Protein AF-A0A957TYR7-F1 (afdb_monomer)

Secondary structure (DSSP, 8-state):
----------HHHHHHHHHHHHHS-TT-GGGS-HHHHHHHHSS-HHHHHHHHHHHTGGGS-HHHHHHHHHHHH---HHHHHHHHHHHHHHHT-TTS----HHHHHHHTT-HHHHHHHHHS-HHHHHHHHHHHHT-SSHHHHHHHHHHHHHHHHH--

Sequence (156 aa):
TDTRLTDTIDEHDRHAVKKEIMRENPRGPLAIADEQIKEETGRTSDDWYFLLDAWGARGQTHRAIVDHLQTIYGLGDDWANTMAVRYEFARGLQHQLSIPADLIAATLFKPQARLKLEEMDAEQQRHLIATIDAAPDAQQRRARIAAIVQQLLETE

pLDDT: mean 79.99, std 18.16, range [32.44, 98.19]

Mean predicted aligned error: 14.06 Å

Solvent-accessible surface area (backbone atoms only — not comparable to full-atom values): 9233 Å² total; per-residue (Å²): 139,86,88,83,90,85,81,82,84,50,78,69,51,54,54,52,52,48,51,45,55,61,66,73,45,95,65,58,65,78,65,60,56,54,68,60,42,23,75,75,70,75,39,44,64,66,58,50,44,50,54,39,57,75,75,46,44,92,77,47,53,67,66,56,45,24,52,44,34,32,73,77,69,65,37,54,70,70,59,16,48,32,50,38,55,41,44,29,53,78,68,70,45,76,72,76,70,77,74,51,69,68,53,53,60,71,28,69,90,33,68,63,30,40,52,48,62,70,68,46,52,72,67,58,50,48,50,53,50,51,58,43,68,72,36,94,45,72,68,55,26,52,51,45,44,53,49,52,51,49,54,43,62,68,69,127

Radius of gyration: 21.38 Å; Cα contacts (8 Å, |Δi|>4): 105; chains: 1; bounding box: 39×29×78 Å

Foldseek 3Di:
DDDDDDDDPDPVNVVVVVVVVVVPDPPPLQPDDQVNLCVQLVDGLVVLLVVCVVVPVLQPALVRQLCCCCPVRVDDNVSSNSSSCNSCVVVVVNPQDPQPVVLCVVCVPPVQLVVLLVVDGRVRRVVLVCQLVPQPDPVSSVVSSVVSSVVSVPDD

Structure (mmCIF, N/CA/C/O backbone):
data_AF-A0A957TYR7-F1
#
_entry.id   AF-A0A957TYR7-F1
#
loop_
_atom_site.group_PDB
_atom_site.id
_atom_site.type_symbol
_atom_site.label_atom_id
_atom_site.label_alt_id
_atom_site.label_comp_id
_atom_site.label_asym_id
_atom_site.label_entity_id
_atom_site.label_seq_id
_atom_site.pdbx_PDB_ins_code
_atom_site.Cartn_x
_atom_site.Cartn_y
_atom_site.Cartn_z
_atom_site.occupancy
_atom_site.B_iso_or_equiv
_atom_site.auth_seq_id
_atom_site.auth_comp_id
_atom_site.auth_asym_id
_atom_site.auth_atom_id
_atom_site.pdbx_PDB_model_num
ATOM 1 N N . THR A 1 1 ? -18.183 5.959 53.298 1.00 36.34 1 THR A N 1
ATOM 2 C CA . THR A 1 1 ? -18.974 5.911 52.053 1.00 36.34 1 THR A CA 1
ATOM 3 C C . THR A 1 1 ? -18.341 6.908 51.123 1.00 36.34 1 THR A C 1
ATOM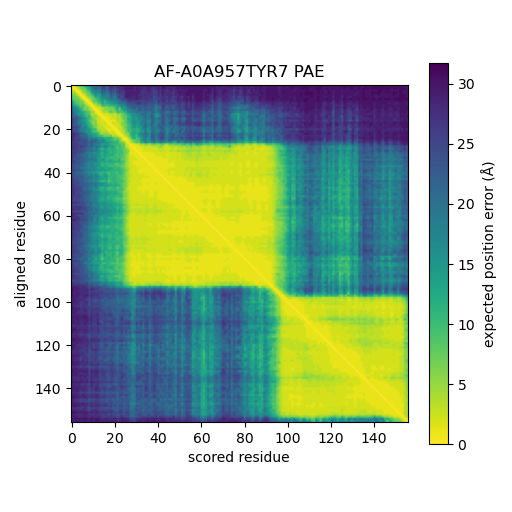 5 O O . THR A 1 1 ? -18.665 8.084 51.186 1.00 36.34 1 THR A O 1
ATOM 8 N N . ASP A 1 2 ? -17.318 6.459 50.401 1.00 32.44 2 ASP A N 1
ATOM 9 C CA . ASP A 1 2 ? -16.528 7.319 49.526 1.00 32.44 2 ASP A CA 1
ATOM 10 C C . ASP A 1 2 ? -16.884 6.978 48.082 1.00 32.44 2 ASP A C 1
ATOM 12 O O . ASP A 1 2 ? -16.589 5.892 47.583 1.00 32.44 2 ASP A O 1
ATOM 16 N N . THR A 1 3 ? -17.638 7.887 47.478 1.00 41.22 3 THR A N 1
ATOM 17 C CA . THR A 1 3 ? -17.965 7.893 46.062 1.00 41.22 3 THR A CA 1
ATOM 18 C C . THR A 1 3 ? -17.051 8.926 45.427 1.00 41.22 3 THR A C 1
ATOM 20 O O . THR A 1 3 ? -17.282 10.116 45.641 1.00 41.22 3 THR A O 1
ATOM 23 N N . ARG A 1 4 ? -16.059 8.471 44.650 1.00 39.84 4 ARG A N 1
ATOM 24 C CA . ARG A 1 4 ? -15.496 9.100 43.434 1.00 39.84 4 ARG A CA 1
ATOM 25 C C . ARG A 1 4 ? -14.109 8.528 43.163 1.00 39.84 4 ARG A C 1
ATOM 27 O O . ARG A 1 4 ? -13.183 8.837 43.896 1.00 39.84 4 ARG A O 1
ATOM 34 N N . LEU A 1 5 ? -13.964 7.763 42.083 1.00 35.09 5 LEU A N 1
ATOM 35 C CA . LEU A 1 5 ? -12.690 7.585 41.367 1.00 35.09 5 LEU A CA 1
ATOM 36 C C . LEU A 1 5 ? -12.957 6.978 39.982 1.00 35.09 5 LEU A C 1
ATOM 38 O O . LEU A 1 5 ? -12.380 5.981 39.575 1.00 35.09 5 LEU A O 1
ATOM 42 N N . THR A 1 6 ? -13.880 7.590 39.251 1.00 45.72 6 THR A N 1
ATOM 43 C CA . THR A 1 6 ? -13.903 7.505 37.792 1.00 45.72 6 THR A CA 1
ATOM 44 C C . THR A 1 6 ? -14.065 8.928 37.311 1.00 45.72 6 THR A C 1
ATOM 46 O O . THR A 1 6 ? -15.178 9.439 37.325 1.00 45.72 6 THR A O 1
ATOM 49 N N . ASP A 1 7 ? -12.950 9.597 37.041 1.00 42.31 7 ASP A N 1
ATOM 50 C CA . ASP A 1 7 ? -12.860 10.560 35.948 1.00 42.31 7 ASP A CA 1
ATOM 51 C C . ASP A 1 7 ? -11.435 11.091 35.809 1.00 42.31 7 ASP A C 1
ATOM 53 O O . ASP A 1 7 ? -10.772 11.422 36.792 1.00 42.31 7 ASP A O 1
ATOM 57 N N . THR A 1 8 ? -11.048 11.272 34.547 1.00 41.75 8 THR A N 1
ATOM 58 C CA . THR A 1 8 ? -9.831 11.935 34.053 1.00 41.75 8 THR A CA 1
ATOM 59 C C . THR A 1 8 ? -8.595 11.041 33.930 1.00 41.75 8 THR A C 1
ATOM 61 O O . THR A 1 8 ? -7.621 11.188 34.660 1.00 41.75 8 THR A O 1
ATOM 64 N N . ILE A 1 9 ? -8.603 10.148 32.936 1.00 44.16 9 ILE A N 1
ATOM 65 C CA . ILE A 1 9 ? -7.360 9.850 32.211 1.00 44.16 9 ILE A CA 1
ATOM 66 C C . ILE A 1 9 ? -7.269 10.899 31.100 1.00 44.16 9 ILE A C 1
ATOM 68 O O . ILE A 1 9 ? -8.184 11.017 30.284 1.00 44.16 9 ILE A O 1
ATOM 72 N N . ASP A 1 10 ? -6.203 11.692 31.129 1.00 47.66 10 ASP A N 1
ATOM 73 C CA . ASP A 1 10 ? -5.932 12.786 30.198 1.00 47.66 10 ASP A CA 1
ATOM 74 C C . ASP A 1 10 ? -5.791 12.263 28.748 1.00 47.66 10 ASP A C 1
ATOM 76 O O . ASP A 1 10 ? -5.259 11.176 28.503 1.00 47.66 10 ASP A O 1
ATOM 80 N N . GLU A 1 11 ? -6.251 13.033 27.758 1.00 45.03 11 GLU A N 1
ATOM 81 C CA . GLU A 1 11 ? -6.113 12.734 26.316 1.00 45.03 11 GLU A CA 1
ATOM 82 C C . GLU A 1 11 ? -4.635 12.509 25.935 1.00 45.03 11 GLU A C 1
ATOM 84 O O . GLU A 1 11 ? -4.300 11.701 25.059 1.00 45.03 11 GLU A O 1
ATOM 89 N N . HIS A 1 12 ? -3.751 13.212 26.650 1.00 40.84 12 HIS A N 1
ATOM 90 C CA . HIS A 1 12 ? -2.300 13.134 26.536 1.00 40.84 12 HIS A CA 1
ATOM 91 C C . HIS A 1 12 ? -1.736 11.799 27.056 1.00 40.84 12 HIS A C 1
ATOM 93 O O . HIS A 1 12 ? -0.825 11.233 26.447 1.00 40.84 12 HIS A O 1
ATOM 99 N N . ASP A 1 13 ? -2.328 11.247 28.121 1.00 49.16 13 ASP A N 1
ATOM 100 C CA . ASP A 1 13 ? -1.933 9.960 28.703 1.00 49.16 13 ASP A CA 1
ATOM 101 C C . ASP A 1 13 ? -2.384 8.784 27.837 1.00 49.16 13 ASP A C 1
ATOM 103 O O . ASP A 1 13 ? -1.653 7.804 27.709 1.00 49.16 13 ASP A O 1
ATOM 107 N N . ARG A 1 14 ? -3.523 8.887 27.139 1.00 51.41 14 ARG A N 1
ATOM 108 C CA . ARG A 1 14 ? -3.950 7.852 26.178 1.00 51.41 14 ARG A CA 1
ATOM 109 C C . ARG A 1 14 ? -2.952 7.676 25.037 1.00 51.41 14 ARG A C 1
ATOM 111 O O . ARG A 1 14 ? -2.659 6.547 24.660 1.00 51.41 14 ARG A O 1
ATOM 118 N N . HIS A 1 15 ? -2.379 8.765 24.526 1.00 43.50 15 HIS A N 1
ATOM 119 C CA . HIS A 1 15 ? -1.337 8.701 23.496 1.00 43.50 15 HIS A CA 1
ATOM 120 C C . HIS A 1 15 ? -0.024 8.123 24.026 1.00 43.50 15 HIS A C 1
ATOM 122 O O . HIS A 1 15 ? 0.640 7.380 23.308 1.00 43.50 15 HIS A O 1
ATOM 128 N N . ALA A 1 16 ? 0.355 8.426 25.269 1.00 50.19 16 ALA A N 1
ATOM 129 C CA . ALA A 1 16 ? 1.550 7.862 25.892 1.00 50.19 16 ALA A CA 1
ATOM 130 C C . ALA A 1 16 ? 1.390 6.360 26.170 1.00 50.19 16 ALA A C 1
ATOM 132 O O . ALA A 1 16 ? 2.263 5.576 25.801 1.00 50.19 16 ALA A O 1
ATOM 133 N N . VAL A 1 17 ? 0.243 5.953 26.720 1.00 53.91 17 VAL A N 1
ATOM 134 C CA . VAL A 1 17 ? -0.123 4.551 26.955 1.00 53.91 17 VAL A CA 1
ATOM 135 C C . VAL A 1 17 ? -0.209 3.794 25.633 1.00 53.91 17 VAL A C 1
ATOM 137 O O . VAL A 1 17 ? 0.352 2.715 25.514 1.00 53.91 17 VAL A O 1
ATOM 140 N N . LYS A 1 18 ? -0.815 4.374 24.594 1.00 53.41 18 LYS A N 1
ATOM 141 C CA . LYS A 1 18 ? -0.898 3.765 23.260 1.00 53.41 18 LYS A CA 1
ATOM 142 C C . LYS A 1 18 ? 0.463 3.666 22.572 1.00 53.41 18 LYS A C 1
ATOM 144 O O . LYS A 1 18 ? 0.748 2.654 21.941 1.00 53.41 18 LYS A O 1
ATOM 149 N N . LYS A 1 19 ? 1.330 4.671 22.729 1.00 48.00 19 LYS A N 1
ATOM 150 C CA . LYS A 1 19 ? 2.721 4.637 22.253 1.00 48.00 19 LYS A CA 1
ATOM 151 C C . LYS A 1 19 ? 3.526 3.557 22.967 1.00 48.00 19 LYS A C 1
ATOM 153 O O . LYS A 1 19 ? 4.382 2.948 22.334 1.00 48.00 19 LYS A O 1
ATOM 158 N N . GLU A 1 20 ? 3.235 3.302 24.239 1.00 47.97 20 GLU A N 1
ATOM 159 C CA . GLU A 1 20 ? 3.830 2.204 24.996 1.00 47.97 20 GLU A CA 1
ATOM 160 C C . GLU A 1 20 ? 3.260 0.849 24.558 1.00 47.97 20 GLU A C 1
ATOM 162 O O . GLU A 1 20 ? 4.033 -0.030 24.215 1.00 47.97 20 GLU A O 1
ATOM 167 N N . ILE A 1 21 ? 1.943 0.715 24.374 1.00 52.72 21 ILE A N 1
ATOM 168 C CA . ILE A 1 21 ? 1.300 -0.491 23.812 1.00 52.72 21 ILE A CA 1
ATOM 169 C C . ILE A 1 21 ? 1.830 -0.803 22.399 1.00 52.72 21 ILE A C 1
ATOM 171 O O . ILE A 1 21 ? 2.048 -1.963 22.049 1.00 52.72 21 ILE A O 1
ATOM 175 N N . MET A 1 22 ? 2.081 0.221 21.577 1.00 52.94 22 MET A N 1
ATOM 176 C CA . MET A 1 22 ? 2.681 0.066 20.248 1.00 52.94 22 MET A CA 1
ATOM 177 C C . MET A 1 22 ? 4.187 -0.224 20.295 1.00 52.94 22 MET A C 1
ATOM 179 O O . MET A 1 22 ? 4.701 -0.875 19.387 1.00 52.94 22 MET A O 1
ATOM 183 N N . ARG A 1 23 ? 4.901 0.216 21.338 1.00 49.66 23 ARG A N 1
ATOM 184 C CA . ARG A 1 23 ? 6.318 -0.120 21.574 1.00 49.66 23 ARG A CA 1
ATOM 185 C C . ARG A 1 23 ? 6.504 -1.512 22.172 1.00 49.66 23 ARG A C 1
ATOM 187 O O . ARG A 1 23 ? 7.486 -2.172 21.844 1.00 49.66 23 ARG A O 1
ATOM 194 N N . GLU A 1 24 ? 5.568 -1.965 22.998 1.00 44.41 24 GLU A N 1
ATOM 195 C CA . GLU A 1 24 ? 5.580 -3.268 23.669 1.00 44.41 24 GLU A CA 1
ATOM 196 C C . GLU A 1 24 ? 5.092 -4.419 22.771 1.00 44.41 24 GLU A C 1
ATOM 198 O O . GLU A 1 24 ? 5.206 -5.580 23.162 1.00 44.41 24 GLU A O 1
ATOM 203 N N . ASN A 1 25 ? 4.596 -4.146 21.554 1.00 44.38 25 ASN A N 1
ATOM 204 C CA . ASN A 1 25 ? 4.130 -5.179 20.624 1.00 44.38 25 ASN A CA 1
ATOM 205 C C . ASN A 1 25 ? 5.169 -5.493 19.521 1.00 44.38 25 ASN A C 1
ATOM 207 O O . ASN A 1 25 ? 5.206 -4.818 18.488 1.00 44.38 25 ASN A O 1
ATOM 211 N N . PRO A 1 26 ? 5.992 -6.552 19.653 1.00 43.88 26 PRO A N 1
ATOM 212 C CA . PRO A 1 26 ? 7.103 -6.829 18.739 1.00 43.88 26 PRO A CA 1
ATOM 213 C C . PRO A 1 26 ? 6.681 -7.377 17.357 1.00 43.88 26 PRO A C 1
ATOM 215 O O . PRO A 1 26 ? 7.534 -7.877 16.625 1.00 43.88 26 PRO A O 1
ATOM 218 N N . ARG A 1 27 ? 5.385 -7.356 16.989 1.00 56.44 27 ARG A N 1
ATOM 219 C CA . ARG A 1 27 ? 4.849 -8.073 15.807 1.00 56.44 27 ARG A CA 1
ATOM 220 C C . ARG A 1 27 ? 3.991 -7.244 14.829 1.00 56.44 27 ARG A C 1
ATOM 222 O O . ARG A 1 27 ? 3.491 -7.807 13.857 1.00 56.44 27 ARG A O 1
ATOM 229 N N . GLY A 1 28 ? 3.874 -5.926 15.012 1.00 72.50 28 GLY A N 1
ATOM 230 C CA . GLY A 1 28 ? 3.265 -5.010 14.029 1.00 72.50 28 GLY A CA 1
ATOM 231 C C . GLY A 1 28 ? 1.724 -5.070 13.905 1.00 72.50 28 GLY A C 1
ATOM 232 O O . GLY A 1 28 ? 1.071 -5.804 14.647 1.00 72.50 28 GLY A O 1
ATOM 233 N N . PRO A 1 29 ? 1.117 -4.308 12.968 1.00 82.69 29 PRO A N 1
ATOM 234 C CA . PRO A 1 29 ? -0.343 -4.100 12.868 1.00 82.69 29 PRO A CA 1
ATOM 235 C C . PRO A 1 29 ? -1.205 -5.367 12.754 1.00 82.69 29 PRO A C 1
ATOM 237 O O . PRO A 1 29 ? -2.363 -5.396 13.182 1.00 82.69 29 PRO A O 1
ATOM 240 N N . LEU A 1 30 ? -0.639 -6.432 12.184 1.00 84.75 30 LEU A N 1
ATOM 241 C CA . LEU A 1 30 ? -1.314 -7.717 11.987 1.00 84.75 30 LEU A CA 1
ATOM 242 C C . LEU A 1 30 ? -1.446 -8.530 13.280 1.00 84.75 30 LEU A C 1
ATOM 244 O O . LEU A 1 30 ? -2.256 -9.448 13.342 1.00 84.75 30 LEU A O 1
ATOM 248 N N . ALA A 1 31 ? -0.657 -8.211 14.307 1.00 84.00 31 ALA A N 1
ATOM 249 C CA . ALA A 1 31 ? -0.649 -8.940 15.571 1.00 84.00 31 ALA A CA 1
ATOM 250 C C . ALA A 1 31 ? -1.657 -8.407 16.599 1.00 84.00 31 ALA A C 1
ATOM 252 O O . ALA A 1 31 ? -1.792 -8.989 17.672 1.00 84.00 31 ALA A O 1
ATOM 253 N N . ILE A 1 32 ? -2.338 -7.297 16.303 1.00 85.94 32 ILE A N 1
ATOM 254 C CA . ILE A 1 32 ? -3.340 -6.707 17.199 1.00 85.94 32 ILE A CA 1
ATOM 255 C C . ILE A 1 32 ? -4.594 -7.601 17.201 1.00 85.94 32 ILE A C 1
ATOM 257 O O . ILE A 1 32 ? -5.071 -8.006 16.139 1.00 85.94 32 ILE A O 1
ATOM 261 N N . ALA A 1 33 ? -5.131 -7.929 18.376 1.00 89.75 33 ALA A N 1
ATOM 262 C CA . ALA A 1 33 ? -6.343 -8.744 18.489 1.00 89.75 33 ALA A CA 1
ATOM 263 C C . ALA A 1 33 ? -7.578 -7.983 17.978 1.00 89.75 33 ALA A C 1
ATOM 265 O O . ALA A 1 33 ? -7.630 -6.754 18.054 1.00 89.75 33 ALA A O 1
ATOM 266 N N . ASP A 1 34 ? -8.578 -8.694 17.455 1.00 91.31 34 ASP A N 1
ATOM 267 C CA . ASP A 1 34 ? -9.757 -8.042 16.869 1.00 91.31 34 ASP A CA 1
ATOM 268 C C . ASP A 1 34 ? -10.640 -7.367 17.924 1.00 91.31 34 ASP A C 1
ATOM 270 O O . ASP A 1 34 ? -11.243 -6.325 17.672 1.00 91.31 34 ASP A O 1
ATOM 274 N N . GLU A 1 35 ? -10.641 -7.906 19.142 1.00 90.62 35 GLU A N 1
ATOM 275 C CA . GLU A 1 35 ? -11.284 -7.312 20.310 1.00 90.62 35 GLU A CA 1
ATOM 276 C C . GLU A 1 35 ? -10.728 -5.912 20.586 1.00 90.62 35 GLU A C 1
ATOM 278 O O . GLU A 1 35 ? -11.499 -4.964 20.724 1.00 90.62 35 GLU A O 1
ATOM 283 N N . GLN A 1 36 ? -9.400 -5.758 20.555 1.00 89.81 36 GLN A N 1
ATOM 284 C CA . GLN A 1 36 ? -8.744 -4.466 20.747 1.00 89.81 36 GLN A CA 1
ATOM 285 C C . GLN A 1 36 ? -9.071 -3.490 19.606 1.00 89.81 36 GLN A C 1
ATOM 287 O O . GLN A 1 36 ? -9.322 -2.314 19.854 1.00 89.81 36 GLN A O 1
ATOM 292 N N . ILE A 1 37 ? -9.120 -3.967 18.355 1.00 93.12 37 ILE A N 1
ATOM 293 C CA . ILE A 1 37 ? -9.545 -3.143 17.209 1.00 93.12 37 ILE A CA 1
ATOM 294 C C . ILE A 1 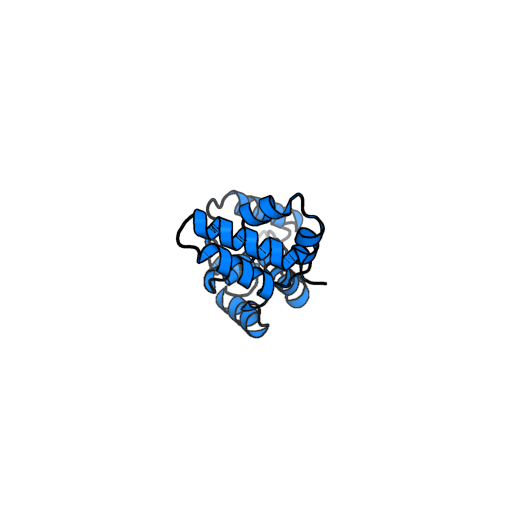37 ? -10.966 -2.621 17.432 1.00 93.12 37 ILE A C 1
ATOM 296 O O . ILE A 1 37 ? -11.229 -1.435 17.228 1.00 93.12 37 ILE A O 1
ATOM 300 N N . LYS A 1 38 ? -11.880 -3.481 17.886 1.00 94.62 38 LYS A N 1
ATOM 301 C CA . LYS A 1 38 ? -13.273 -3.111 18.138 1.00 94.62 38 LYS A CA 1
ATOM 302 C C . LYS A 1 38 ? -13.421 -2.117 19.281 1.00 94.62 38 LYS A C 1
ATOM 304 O O . LYS A 1 38 ? -14.208 -1.183 19.146 1.00 94.62 38 LYS A O 1
ATOM 309 N N . GLU A 1 39 ? -12.695 -2.303 20.376 1.00 89.81 39 GLU A N 1
ATOM 310 C CA . GLU A 1 39 ? -12.706 -1.380 21.516 1.00 89.81 39 GLU A CA 1
ATOM 311 C C . GLU A 1 39 ? -12.254 0.026 21.111 1.00 89.81 39 GLU A C 1
ATOM 313 O O . GLU A 1 39 ? -12.861 1.018 21.505 1.00 89.81 39 GLU A O 1
ATOM 318 N N . GLU A 1 40 ? -11.235 0.106 20.263 1.00 91.00 40 GLU A N 1
ATOM 319 C CA . GLU A 1 40 ? -10.571 1.361 19.920 1.00 91.00 40 GLU A CA 1
ATOM 320 C C . GLU A 1 40 ? -11.191 2.089 18.725 1.00 91.00 40 GLU A C 1
ATOM 322 O O . GLU A 1 40 ? -11.200 3.318 18.665 1.00 91.00 40 GLU A O 1
ATOM 327 N N . THR A 1 41 ? -11.715 1.341 17.755 1.00 93.12 41 THR A N 1
ATOM 328 C CA . THR A 1 41 ? -12.275 1.897 16.511 1.00 93.12 41 THR A CA 1
ATOM 329 C C . THR A 1 41 ? -13.800 1.807 16.451 1.00 93.12 41 THR A C 1
ATOM 331 O O . THR A 1 41 ? -14.426 2.354 15.543 1.00 93.12 41 THR A O 1
ATOM 334 N N . GLY A 1 42 ? -14.420 1.100 17.399 1.00 95.25 42 GLY A N 1
ATOM 335 C CA . GLY A 1 42 ? -15.860 0.848 17.444 1.00 95.25 42 GLY A CA 1
ATOM 336 C C . GLY A 1 42 ? -16.351 -0.230 16.471 1.00 95.25 42 GLY A C 1
ATOM 337 O O . GLY A 1 42 ? -17.560 -0.464 16.395 1.00 95.25 42 GLY A O 1
ATOM 338 N N . ARG A 1 43 ? -15.460 -0.883 15.710 1.00 96.88 43 ARG A N 1
ATOM 339 C CA . ARG A 1 43 ? -15.804 -1.879 14.679 1.00 96.88 43 ARG A CA 1
ATOM 340 C C . ARG A 1 43 ? -14.793 -3.015 14.621 1.00 96.88 43 ARG A C 1
ATOM 342 O O . ARG A 1 43 ? -13.623 -2.815 14.921 1.00 96.88 43 ARG A O 1
ATOM 349 N N . THR A 1 44 ? -15.248 -4.197 14.221 1.00 96.50 44 THR A N 1
ATOM 350 C CA . THR A 1 44 ? -14.348 -5.336 13.973 1.00 96.50 44 THR A CA 1
ATOM 351 C C . THR A 1 44 ? -13.512 -5.107 12.714 1.00 96.50 44 THR A C 1
ATOM 353 O O . THR A 1 44 ? -13.841 -4.235 11.899 1.00 96.50 44 THR A O 1
ATOM 356 N N . SER A 1 45 ? -12.447 -5.892 12.509 1.00 94.88 45 SER A N 1
ATOM 357 C CA . SER A 1 45 ? -11.683 -5.774 11.258 1.00 94.88 45 SER A CA 1
ATOM 358 C C . SER A 1 45 ? -12.550 -6.070 10.033 1.00 94.88 45 SER A C 1
ATOM 360 O O . SER A 1 45 ? -12.444 -5.367 9.031 1.00 94.88 45 SER A O 1
ATOM 362 N N . ASP A 1 46 ? -13.442 -7.060 10.116 1.00 97.38 46 ASP A N 1
ATOM 363 C CA . ASP A 1 46 ? -14.316 -7.444 9.003 1.00 97.38 46 ASP A CA 1
ATOM 364 C C . ASP A 1 46 ? -15.310 -6.338 8.623 1.00 97.38 46 ASP A C 1
ATOM 366 O O . ASP A 1 46 ? -15.522 -6.090 7.433 1.00 97.38 46 ASP A O 1
ATOM 370 N N . ASP A 1 47 ? -15.857 -5.616 9.606 1.00 97.75 47 ASP A N 1
ATOM 371 C CA . ASP A 1 47 ? -16.714 -4.451 9.357 1.00 97.75 47 ASP A CA 1
ATOM 372 C C . ASP A 1 47 ? -15.957 -3.363 8.581 1.00 97.75 47 ASP A C 1
ATOM 374 O O . ASP A 1 47 ? -16.470 -2.798 7.613 1.00 97.75 47 ASP A O 1
ATOM 378 N N . TRP A 1 48 ? -14.715 -3.076 8.977 1.00 98.19 48 TRP A N 1
ATOM 379 C CA . TRP A 1 48 ? -13.873 -2.121 8.262 1.00 98.19 48 TRP A CA 1
ATOM 380 C C . TRP A 1 48 ? -13.545 -2.587 6.852 1.00 98.19 48 TRP A C 1
ATOM 382 O O . TRP A 1 48 ? -13.611 -1.796 5.911 1.00 98.19 48 TRP A O 1
ATOM 392 N N . TYR A 1 49 ? -13.219 -3.866 6.681 1.00 97.88 49 TYR A N 1
ATOM 393 C CA . TYR A 1 49 ? -12.930 -4.411 5.362 1.00 97.88 49 TYR A CA 1
ATOM 394 C C . TYR A 1 49 ? -14.142 -4.334 4.443 1.00 97.88 49 TYR A C 1
ATOM 396 O O . TYR A 1 49 ? -13.977 -4.067 3.256 1.00 97.88 49 TYR A O 1
ATOM 404 N N . PHE A 1 50 ? -15.348 -4.537 4.975 1.00 97.94 50 PHE A N 1
ATOM 405 C CA . PHE A 1 50 ? -16.585 -4.370 4.225 1.00 97.94 50 PHE A CA 1
ATOM 406 C C . PHE A 1 50 ? -16.762 -2.925 3.740 1.00 97.94 50 PHE A C 1
ATOM 408 O O . PHE A 1 50 ? -17.057 -2.708 2.565 1.00 97.94 50 PHE A O 1
ATOM 415 N N . LEU A 1 51 ? -16.525 -1.935 4.607 1.00 97.94 51 LEU A N 1
ATOM 416 C CA . LEU A 1 51 ? -16.602 -0.514 4.244 1.00 97.94 51 LEU A CA 1
ATOM 417 C C . LEU A 1 51 ? -15.568 -0.137 3.173 1.00 97.94 51 LEU A C 1
ATOM 419 O O . LEU A 1 51 ? -15.904 0.510 2.182 1.00 97.94 51 LEU A O 1
ATOM 423 N N . LEU A 1 52 ? -14.327 -0.595 3.336 1.00 97.31 52 LEU A N 1
ATOM 424 C CA . LEU A 1 52 ? -13.248 -0.364 2.376 1.00 97.31 52 LEU A CA 1
ATOM 425 C C . LEU A 1 52 ? -13.511 -1.056 1.032 1.00 97.31 52 LEU A C 1
ATOM 427 O O . LEU A 1 52 ? -13.291 -0.464 -0.025 1.00 97.31 52 LEU A O 1
ATOM 431 N N . ASP A 1 53 ? -14.032 -2.284 1.052 1.00 97.06 53 ASP A N 1
ATOM 432 C CA . ASP A 1 53 ? -14.435 -2.996 -0.161 1.00 97.06 53 ASP A CA 1
ATOM 433 C C . ASP A 1 53 ? -15.574 -2.261 -0.885 1.00 97.06 53 ASP A C 1
ATOM 435 O O . ASP A 1 53 ? -15.522 -2.139 -2.109 1.00 97.06 53 ASP A O 1
ATOM 439 N N . ALA A 1 54 ? -16.558 -1.729 -0.152 1.00 96.88 54 ALA A N 1
ATOM 440 C CA . ALA A 1 54 ? -17.671 -0.962 -0.715 1.00 96.88 54 ALA A CA 1
ATOM 441 C C . ALA A 1 54 ? -17.225 0.368 -1.346 1.00 96.88 54 ALA A C 1
ATOM 443 O O . ALA A 1 54 ? -17.785 0.784 -2.360 1.00 96.88 54 ALA A O 1
ATOM 444 N N . TRP A 1 55 ? -16.203 1.017 -0.785 1.00 96.06 55 TRP A N 1
ATOM 445 C CA . TRP A 1 55 ? -15.589 2.214 -1.367 1.00 96.06 55 TRP A CA 1
ATOM 446 C C . TRP A 1 55 ? -14.678 1.909 -2.574 1.00 96.06 55 TRP A C 1
ATOM 448 O O . TRP A 1 55 ? -14.398 2.794 -3.382 1.00 96.06 55 TRP A O 1
ATOM 458 N N . GLY A 1 56 ? -14.240 0.657 -2.742 1.00 91.06 56 GLY A N 1
ATOM 459 C CA . GLY A 1 56 ? -13.355 0.251 -3.836 1.00 91.06 56 GLY A CA 1
ATOM 460 C C . GLY A 1 56 ? -11.863 0.339 -3.501 1.00 91.06 56 GLY A C 1
ATOM 461 O O . GLY A 1 56 ? -11.039 0.519 -4.399 1.00 91.06 56 GLY A O 1
ATOM 462 N N . ALA A 1 57 ? -11.490 0.164 -2.229 1.00 91.69 57 ALA A N 1
ATOM 463 C CA . ALA A 1 57 ? -10.112 0.277 -1.744 1.00 91.69 57 ALA A CA 1
ATOM 464 C C . ALA A 1 57 ? -9.095 -0.631 -2.469 1.00 91.69 57 ALA A C 1
ATOM 466 O O . ALA A 1 57 ? -7.920 -0.293 -2.533 1.00 91.69 57 ALA A O 1
ATOM 467 N N . ARG A 1 58 ? -9.520 -1.735 -3.105 1.00 87.44 58 ARG A N 1
ATOM 468 C CA . ARG A 1 58 ? -8.639 -2.607 -3.918 1.00 87.44 58 ARG A CA 1
ATOM 469 C C . ARG A 1 58 ? -7.907 -1.882 -5.062 1.00 87.44 58 ARG A C 1
ATOM 471 O O . ARG A 1 58 ? -6.885 -2.372 -5.543 1.00 87.44 58 ARG A O 1
ATOM 478 N N . GLY A 1 59 ? -8.449 -0.762 -5.543 1.00 78.25 59 GLY A N 1
ATOM 479 C CA . GLY A 1 59 ? -7.825 0.078 -6.571 1.00 78.25 59 GLY A CA 1
ATOM 480 C C . GLY A 1 59 ? -7.025 1.261 -6.020 1.00 78.25 59 GLY A C 1
ATOM 481 O O . GLY A 1 59 ? -6.411 1.980 -6.801 1.00 78.25 59 GLY A O 1
ATOM 482 N N . GLN A 1 60 ? -7.040 1.480 -4.706 1.00 82.06 60 GLN A N 1
ATOM 483 C CA . GLN A 1 60 ? -6.604 2.721 -4.065 1.00 82.06 60 GLN A CA 1
ATOM 484 C C . GLN A 1 60 ? -5.270 2.535 -3.372 1.00 82.06 60 GLN A C 1
ATOM 486 O O . GLN A 1 60 ? -5.070 1.510 -2.736 1.00 82.06 60 GLN A O 1
ATOM 491 N N . THR A 1 61 ? -4.370 3.515 -3.465 1.00 80.19 61 THR A N 1
ATOM 492 C CA . THR A 1 61 ? -3.064 3.461 -2.787 1.00 80.19 61 THR A CA 1
ATOM 493 C C . THR A 1 61 ? -3.221 3.369 -1.270 1.00 80.19 61 THR A C 1
ATOM 495 O O . THR A 1 61 ? -4.210 3.852 -0.719 1.00 80.19 61 THR A O 1
ATOM 498 N N . HIS A 1 62 ? -2.204 2.836 -0.584 1.00 84.00 62 HIS A N 1
ATOM 499 C CA . HIS A 1 62 ? -2.152 2.805 0.881 1.00 84.00 62 HIS A CA 1
ATOM 500 C C . HIS A 1 62 ? -2.522 4.158 1.501 1.00 84.00 62 HIS A C 1
ATOM 502 O O . HIS A 1 62 ? -3.391 4.251 2.365 1.00 84.00 62 HIS A O 1
ATOM 508 N N . ARG A 1 63 ? -1.911 5.237 0.993 1.00 86.31 63 ARG A N 1
ATOM 509 C CA . ARG A 1 63 ? -2.184 6.598 1.457 1.00 86.31 63 ARG A CA 1
ATOM 510 C C . ARG A 1 63 ? -3.639 7.006 1.244 1.00 86.31 63 ARG A C 1
ATOM 512 O O . ARG A 1 63 ? -4.230 7.565 2.154 1.00 86.31 63 ARG A O 1
ATOM 519 N N . ALA A 1 64 ? -4.227 6.698 0.090 1.00 84.56 64 ALA A N 1
ATOM 520 C CA . ALA A 1 64 ? -5.633 6.999 -0.160 1.00 84.56 64 ALA A CA 1
ATOM 521 C C . ALA A 1 64 ? -6.566 6.228 0.791 1.00 84.56 64 ALA A C 1
ATOM 523 O O . ALA A 1 64 ? -7.576 6.777 1.221 1.00 84.56 64 ALA A O 1
ATOM 524 N N . ILE A 1 65 ? -6.223 4.987 1.157 1.00 91.19 65 ILE A N 1
ATOM 525 C CA . ILE A 1 65 ? -6.964 4.205 2.158 1.00 91.19 65 ILE A CA 1
ATOM 526 C C . ILE A 1 65 ? -6.861 4.863 3.542 1.00 91.19 65 ILE A C 1
ATOM 528 O O . ILE A 1 65 ? -7.885 5.057 4.196 1.00 91.19 65 ILE A O 1
ATOM 532 N N . VAL A 1 66 ? -5.654 5.242 3.977 1.00 93.06 66 VAL A N 1
ATOM 533 C CA . VAL A 1 66 ? -5.431 5.937 5.259 1.00 93.06 66 VAL A CA 1
ATOM 534 C C . VAL A 1 66 ? -6.186 7.268 5.303 1.00 93.06 66 VAL A C 1
ATOM 536 O O . VAL A 1 66 ? -6.963 7.493 6.231 1.00 93.06 66 VAL A O 1
ATOM 539 N N . ASP A 1 67 ? -6.035 8.100 4.270 1.00 93.88 67 ASP A N 1
ATOM 540 C CA . ASP A 1 67 ? -6.702 9.400 4.162 1.00 93.88 67 ASP A CA 1
ATOM 541 C C . ASP A 1 67 ? -8.233 9.227 4.161 1.00 93.88 67 ASP A C 1
ATOM 543 O O . ASP A 1 67 ? -8.950 9.987 4.812 1.00 93.88 67 ASP A O 1
ATOM 547 N N . HIS A 1 68 ? -8.768 8.204 3.485 1.00 96.19 68 HIS A N 1
ATOM 548 C CA . HIS A 1 68 ? -10.202 7.902 3.495 1.00 96.19 68 HIS A CA 1
ATOM 549 C C . HIS A 1 68 ? -10.701 7.516 4.895 1.00 96.19 68 HIS A C 1
ATOM 551 O O . HIS A 1 68 ? -11.724 8.029 5.352 1.00 96.19 68 HIS A O 1
ATOM 557 N N . LEU A 1 69 ? -9.967 6.658 5.609 1.00 97.69 69 LEU A N 1
ATOM 558 C CA . LEU A 1 69 ? -10.299 6.254 6.979 1.00 97.69 69 LEU A CA 1
ATOM 559 C C . LEU A 1 69 ? -10.286 7.443 7.951 1.00 97.69 69 LEU A C 1
ATOM 561 O O . LEU A 1 69 ? -11.179 7.557 8.792 1.00 97.69 69 LEU A O 1
ATOM 565 N N . GLN A 1 70 ? -9.330 8.358 7.808 1.00 96.88 70 GLN A N 1
ATOM 566 C CA . GLN A 1 70 ? -9.264 9.579 8.613 1.00 96.88 70 GLN A CA 1
ATOM 567 C C . GLN A 1 70 ? -10.398 10.550 8.273 1.00 96.88 70 GLN A C 1
ATOM 569 O O . GLN A 1 70 ? -11.105 11.027 9.156 1.00 96.88 70 GLN A O 1
ATOM 574 N N . THR A 1 71 ? -10.591 10.850 6.990 1.00 95.06 71 THR A N 1
ATOM 575 C CA . THR A 1 71 ? -11.486 11.933 6.558 1.00 95.06 71 THR A CA 1
ATOM 576 C C . THR A 1 71 ? -12.960 11.550 6.601 1.00 95.06 71 THR A C 1
ATOM 578 O O . THR A 1 71 ? -13.788 12.371 6.994 1.00 95.06 71 THR A O 1
ATOM 581 N N . ILE A 1 72 ? -13.304 10.319 6.216 1.00 97.00 72 ILE A N 1
ATOM 582 C CA . ILE A 1 72 ? -14.698 9.862 6.140 1.00 97.00 72 ILE A CA 1
ATOM 583 C C . ILE A 1 72 ? -15.153 9.236 7.454 1.00 97.00 72 ILE A C 1
ATOM 585 O O . ILE A 1 72 ? -16.295 9.440 7.864 1.00 97.00 72 ILE A O 1
ATOM 589 N N . TYR A 1 73 ? -14.270 8.492 8.123 1.00 94.75 73 TYR A N 1
ATOM 590 C CA . TYR A 1 73 ? -14.620 7.743 9.331 1.00 94.75 73 TYR A CA 1
ATOM 591 C C . TYR A 1 73 ? -14.014 8.313 10.617 1.00 94.75 73 TYR A C 1
ATOM 593 O O . TYR A 1 73 ? -14.351 7.829 11.696 1.00 94.75 73 TYR A O 1
ATOM 601 N N . GLY A 1 74 ? -13.175 9.350 10.534 1.00 93.88 74 GLY A N 1
ATOM 602 C CA . GLY A 1 74 ? -12.611 10.016 11.708 1.00 93.88 74 GLY A CA 1
ATOM 603 C C . GLY A 1 74 ? -11.602 9.165 12.477 1.00 93.88 74 GLY A C 1
ATOM 604 O O . GLY A 1 74 ? -11.376 9.421 13.659 1.00 93.88 74 GLY A O 1
ATOM 605 N N . LEU A 1 75 ? -11.023 8.132 11.854 1.00 95.06 75 LEU A N 1
ATOM 606 C CA . LEU A 1 75 ? -10.028 7.296 12.524 1.00 95.06 75 LEU A CA 1
ATOM 607 C C . LEU A 1 75 ? -8.753 8.100 12.765 1.00 95.06 75 LEU A C 1
ATOM 609 O O . LEU A 1 75 ? -8.243 8.749 11.858 1.00 95.06 75 LEU A O 1
ATOM 613 N N . GLY A 1 76 ? -8.208 8.006 13.977 1.00 88.94 76 GLY A N 1
ATOM 614 C CA . GLY A 1 76 ? -6.890 8.564 14.27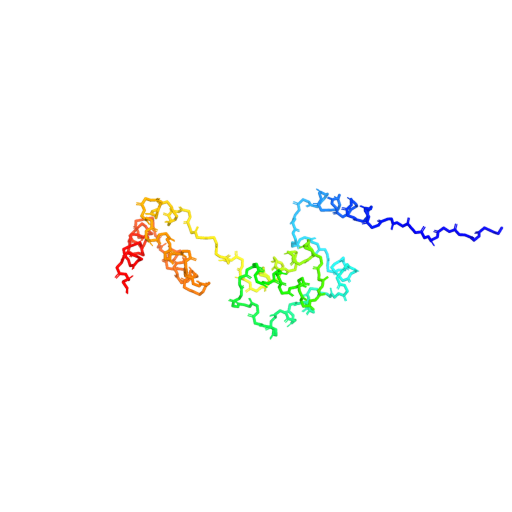0 1.00 88.94 76 GLY A CA 1
ATOM 615 C C . GLY A 1 76 ? -5.788 7.870 13.463 1.00 88.94 76 GLY A C 1
ATOM 616 O O . GLY A 1 76 ? -5.896 6.680 13.156 1.00 88.94 76 GLY A O 1
ATOM 617 N N . ASP A 1 77 ? -4.714 8.601 13.170 1.00 82.38 77 ASP A N 1
ATOM 618 C CA . ASP A 1 77 ? -3.633 8.228 12.244 1.00 82.38 77 ASP A CA 1
ATOM 619 C C . ASP A 1 77 ? -3.103 6.800 12.433 1.00 82.38 77 ASP A C 1
ATOM 621 O O . ASP A 1 77 ? -2.988 6.041 11.469 1.00 82.38 77 ASP A O 1
ATOM 625 N N . ASP A 1 78 ? -2.835 6.396 13.676 1.00 86.50 78 ASP A N 1
ATOM 626 C CA . ASP A 1 78 ? -2.320 5.058 13.986 1.00 86.50 78 ASP A CA 1
ATOM 627 C C . ASP A 1 78 ? -3.328 3.946 13.662 1.00 86.50 78 ASP A C 1
ATOM 629 O O . ASP A 1 78 ? -2.962 2.881 13.157 1.00 86.50 78 ASP A O 1
ATOM 633 N N . TRP A 1 79 ? -4.612 4.181 13.954 1.00 93.44 79 TRP A N 1
ATOM 634 C CA . TRP A 1 79 ? -5.676 3.207 13.700 1.00 93.44 79 TRP A CA 1
ATOM 635 C C . TRP A 1 79 ? -6.031 3.154 12.216 1.00 93.44 79 TRP A C 1
ATOM 637 O O . TRP A 1 79 ? -6.264 2.065 11.694 1.00 93.44 79 TRP A O 1
ATOM 647 N N . ALA A 1 80 ? -5.978 4.287 11.514 1.00 94.38 80 ALA A N 1
ATOM 648 C CA . ALA A 1 80 ? -6.122 4.338 10.064 1.00 94.38 80 ALA A CA 1
ATOM 649 C C . ALA A 1 80 ? -5.005 3.545 9.356 1.00 94.38 80 ALA A C 1
ATOM 651 O O . ALA A 1 80 ? -5.304 2.675 8.540 1.00 94.38 80 ALA A O 1
ATOM 652 N N . ASN A 1 81 ? -3.733 3.753 9.727 1.00 88.38 81 ASN A N 1
ATOM 653 C CA . ASN A 1 81 ? -2.601 2.969 9.207 1.00 88.38 81 ASN A CA 1
ATOM 654 C C . ASN A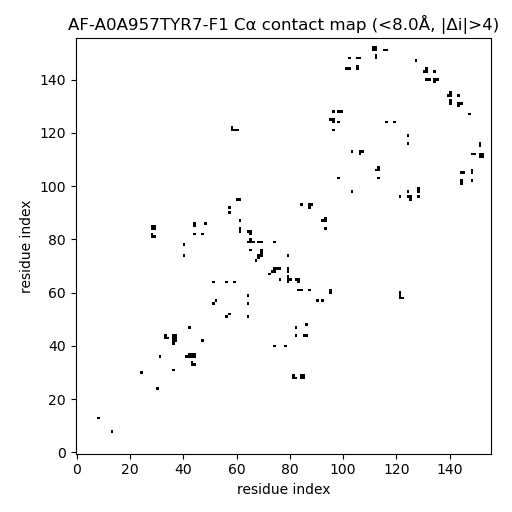 1 81 ? -2.729 1.478 9.543 1.00 88.38 81 ASN A C 1
ATOM 656 O O . ASN A 1 81 ? -2.533 0.623 8.681 1.00 88.38 81 ASN A O 1
ATOM 660 N N . THR A 1 82 ? -3.093 1.154 10.788 1.00 92.88 82 THR A N 1
ATOM 661 C CA . THR A 1 82 ? -3.296 -0.236 11.221 1.00 92.88 82 THR A CA 1
ATOM 662 C C . THR A 1 82 ? -4.352 -0.930 10.368 1.00 92.88 82 THR A C 1
ATOM 664 O O . THR A 1 82 ? -4.121 -2.039 9.881 1.00 92.88 82 THR A O 1
ATOM 667 N N . MET A 1 83 ? -5.494 -0.275 10.150 1.00 96.31 83 MET A N 1
ATOM 668 C CA . MET A 1 83 ? -6.576 -0.838 9.351 1.00 96.31 83 MET A CA 1
ATOM 669 C C . MET A 1 83 ? -6.228 -0.931 7.868 1.00 96.31 83 MET A C 1
ATOM 671 O O . MET A 1 83 ? -6.577 -1.934 7.249 1.00 96.31 83 MET A O 1
ATOM 675 N N . ALA A 1 84 ? -5.491 0.037 7.317 1.00 93.12 84 ALA A N 1
ATOM 676 C CA 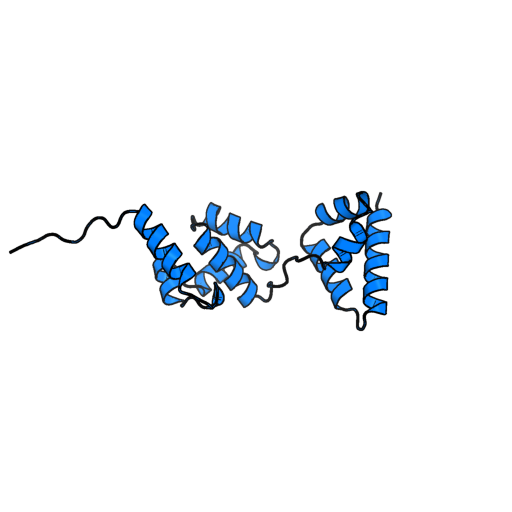. ALA A 1 84 ? -4.981 -0.033 5.951 1.00 93.12 84 ALA A CA 1
ATOM 677 C C . ALA A 1 84 ? -4.057 -1.249 5.757 1.00 93.12 84 ALA A C 1
ATOM 679 O O . ALA A 1 84 ? -4.333 -2.083 4.898 1.00 93.12 84 ALA A O 1
ATOM 680 N N . VAL A 1 85 ? -3.045 -1.433 6.619 1.00 89.56 85 VAL A N 1
ATOM 681 C CA . VAL A 1 85 ? -2.118 -2.583 6.547 1.00 89.56 85 VAL A CA 1
ATOM 682 C C . VAL A 1 85 ? -2.860 -3.914 6.676 1.00 89.56 85 VAL A C 1
ATOM 684 O O . VAL A 1 85 ? -2.614 -4.848 5.912 1.00 89.56 85 VAL A O 1
ATOM 687 N N . ARG A 1 86 ? -3.777 -4.026 7.643 1.00 93.12 86 ARG A N 1
ATOM 688 C CA . ARG A 1 86 ? -4.566 -5.248 7.855 1.00 93.12 86 ARG A CA 1
ATOM 689 C C . ARG A 1 86 ? -5.473 -5.553 6.662 1.00 93.12 86 ARG A C 1
ATOM 691 O O . ARG A 1 86 ? -5.533 -6.705 6.233 1.00 93.12 86 ARG A O 1
ATOM 698 N N . TYR A 1 87 ? -6.129 -4.537 6.101 1.00 94.94 87 TYR A N 1
ATOM 699 C CA . TYR A 1 87 ? -6.964 -4.671 4.907 1.00 94.94 87 TYR A CA 1
ATOM 700 C C . TYR A 1 87 ? -6.142 -5.126 3.702 1.00 94.94 87 TYR A C 1
ATOM 702 O O . TYR A 1 87 ? -6.486 -6.115 3.051 1.00 94.94 87 TYR A O 1
ATOM 710 N N . GLU A 1 88 ? -5.022 -4.455 3.436 1.00 89.38 88 GLU A N 1
ATOM 711 C CA . GLU A 1 88 ? -4.113 -4.805 2.348 1.00 89.38 88 GLU A CA 1
ATOM 712 C C . GLU A 1 88 ? -3.603 -6.235 2.503 1.00 89.38 88 GLU A C 1
ATOM 714 O O . GLU A 1 88 ? -3.610 -7.003 1.541 1.00 89.38 88 GLU A O 1
ATOM 719 N N . PHE A 1 89 ? -3.238 -6.643 3.719 1.00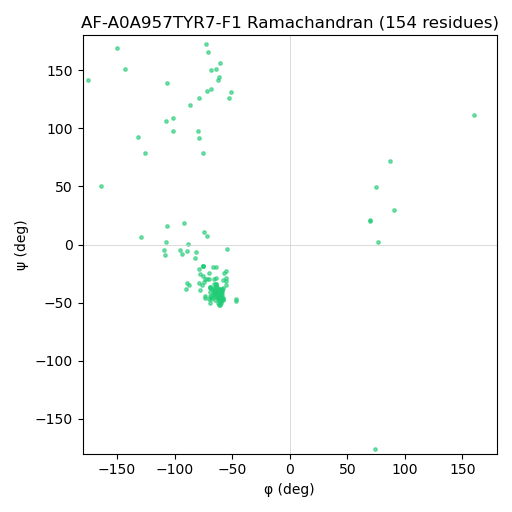 88.31 89 PHE A N 1
ATOM 720 C CA . PHE A 1 89 ? -2.831 -8.014 3.993 1.00 88.31 89 PHE A CA 1
ATOM 721 C C . PHE A 1 89 ? -3.958 -9.011 3.694 1.00 88.31 89 PHE A C 1
ATOM 723 O O . PHE A 1 89 ? -3.762 -9.944 2.911 1.00 88.31 89 PHE A O 1
ATOM 730 N N . ALA A 1 90 ? -5.150 -8.779 4.254 1.00 90.62 90 ALA A N 1
ATOM 731 C CA . ALA A 1 90 ? -6.330 -9.634 4.112 1.00 90.62 90 ALA A CA 1
ATOM 732 C C . ALA A 1 90 ? -6.863 -9.720 2.672 1.00 90.62 90 ALA A C 1
ATOM 734 O O . ALA A 1 90 ? -7.622 -10.632 2.342 1.00 90.62 90 ALA A O 1
ATOM 735 N N . ARG A 1 91 ? -6.498 -8.766 1.812 1.00 90.62 91 ARG A N 1
ATOM 736 C CA . ARG A 1 91 ? -6.866 -8.726 0.390 1.00 90.62 91 ARG A CA 1
ATOM 737 C C . ARG A 1 91 ? -5.702 -9.045 -0.551 1.00 90.62 91 ARG A C 1
ATOM 739 O O . ARG A 1 91 ? -5.899 -9.030 -1.761 1.00 90.62 91 ARG A O 1
ATOM 746 N N . GLY A 1 92 ? -4.517 -9.362 -0.021 1.00 84.56 92 GLY A N 1
ATOM 747 C CA . GLY A 1 92 ? -3.326 -9.678 -0.818 1.00 84.56 92 GLY A CA 1
ATOM 748 C C . GLY A 1 92 ? -2.728 -8.478 -1.565 1.00 84.56 92 GLY A C 1
ATOM 749 O O . GLY A 1 92 ? -1.999 -8.663 -2.535 1.00 84.56 92 GLY A O 1
ATOM 750 N N . LEU A 1 93 ? -3.020 -7.255 -1.120 1.00 77.56 93 LEU A N 1
ATOM 751 C CA . LEU A 1 93 ? -2.587 -5.988 -1.723 1.00 77.56 93 LEU A CA 1
ATOM 752 C C . LEU A 1 93 ? -1.229 -5.499 -1.209 1.00 77.56 93 LEU A C 1
ATOM 754 O O . LEU A 1 93 ? -0.744 -4.480 -1.667 1.00 77.56 93 LEU A O 1
ATOM 758 N N . GLN A 1 94 ? -0.585 -6.240 -0.308 1.00 62.53 94 GLN A N 1
ATOM 759 C CA . GLN A 1 94 ? 0.705 -5.937 0.350 1.00 62.53 94 GLN A CA 1
ATOM 760 C C . GLN A 1 94 ? 1.883 -5.638 -0.613 1.00 62.53 94 GLN A C 1
ATOM 762 O O . GLN A 1 94 ? 2.963 -5.248 -0.183 1.00 62.53 94 GLN A O 1
ATOM 767 N N . HIS A 1 95 ? 1.657 -5.759 -1.922 1.00 51.72 95 HIS A N 1
ATOM 768 C CA . HIS A 1 95 ? 2.540 -5.319 -3.000 1.00 51.72 95 HIS A CA 1
ATOM 769 C C . HIS A 1 95 ? 2.253 -3.895 -3.493 1.00 51.72 95 HIS A C 1
ATOM 771 O O . HIS A 1 95 ? 2.645 -3.557 -4.612 1.00 51.72 95 HIS A O 1
ATOM 777 N N . GLN A 1 96 ? 1.550 -3.057 -2.725 1.00 48.25 96 GLN A N 1
ATOM 778 C CA . GLN A 1 96 ? 1.146 -1.738 -3.196 1.00 48.25 96 GLN A CA 1
ATOM 779 C C . GLN A 1 96 ? 2.322 -0.746 -3.215 1.00 48.25 96 GLN A C 1
ATOM 781 O O . GLN A 1 96 ? 2.470 0.122 -2.365 1.00 48.25 96 GLN A O 1
ATOM 786 N N . LEU A 1 97 ? 3.126 -0.898 -4.272 1.00 53.66 97 LEU A N 1
ATOM 787 C CA . LEU A 1 97 ? 3.999 0.089 -4.902 1.00 53.66 97 LEU A CA 1
ATOM 788 C C . LEU A 1 97 ? 5.292 0.433 -4.159 1.00 53.66 97 LEU A C 1
ATOM 790 O O . LEU A 1 97 ? 5.683 1.594 -4.071 1.00 53.66 97 LEU A O 1
ATOM 794 N N . SER A 1 98 ? 6.044 -0.587 -3.740 1.00 65.00 98 SER A N 1
ATOM 795 C CA . SER A 1 98 ? 7.498 -0.414 -3.679 1.00 65.00 98 SER A CA 1
ATOM 796 C C . SER A 1 98 ? 8.042 -0.592 -5.092 1.00 65.00 98 SER A C 1
ATOM 798 O O . SER A 1 98 ? 8.184 -1.721 -5.565 1.00 65.00 98 SER A O 1
ATOM 800 N N . ILE A 1 99 ? 8.286 0.517 -5.802 1.00 76.38 99 ILE A N 1
ATOM 801 C CA . ILE A 1 99 ? 9.007 0.456 -7.076 1.00 76.38 99 ILE A CA 1
ATOM 802 C C . ILE A 1 99 ? 10.322 -0.302 -6.821 1.00 76.38 99 ILE A C 1
ATOM 804 O O . ILE A 1 99 ? 11.079 0.097 -5.930 1.00 76.38 99 ILE A O 1
ATOM 808 N N . PRO A 1 100 ? 10.625 -1.364 -7.589 1.00 83.12 100 PRO A N 1
ATOM 809 C CA . PRO A 1 100 ? 11.831 -2.141 -7.397 1.00 83.12 100 PRO A CA 1
ATOM 810 C C . PRO A 1 100 ? 13.078 -1.259 -7.344 1.00 83.12 100 PRO A C 1
ATOM 812 O O . PRO A 1 100 ? 13.282 -0.395 -8.200 1.00 83.12 100 PRO A O 1
ATOM 815 N N . ALA A 1 101 ? 13.927 -1.477 -6.338 1.00 80.75 101 ALA A N 1
ATOM 816 C CA . ALA A 1 101 ? 15.109 -0.645 -6.112 1.00 80.75 101 ALA A CA 1
ATOM 817 C C . ALA A 1 101 ? 16.052 -0.613 -7.328 1.00 80.75 101 ALA A C 1
ATOM 819 O O . ALA A 1 101 ? 16.710 0.393 -7.585 1.00 80.75 101 ALA A O 1
ATOM 820 N N . ASP A 1 102 ? 16.091 -1.692 -8.109 1.00 87.44 102 ASP A N 1
ATOM 821 C CA . ASP A 1 102 ? 16.851 -1.782 -9.351 1.00 87.44 102 ASP A CA 1
ATOM 822 C C . ASP A 1 102 ? 16.225 -0.996 -10.514 1.00 87.44 102 ASP A C 1
ATOM 824 O O . ASP A 1 102 ? 16.966 -0.458 -11.339 1.00 87.44 102 ASP A O 1
ATOM 828 N N . LEU A 1 103 ? 14.899 -0.835 -10.550 1.00 88.81 103 LEU A N 1
ATOM 829 C CA . LEU A 1 103 ? 14.239 0.107 -11.459 1.00 88.81 103 LEU A CA 1
ATOM 830 C C . LEU A 1 103 ? 14.535 1.562 -11.055 1.00 88.81 103 LEU A C 1
ATOM 832 O O . LEU A 1 103 ? 14.905 2.361 -11.914 1.00 88.81 103 LEU A O 1
ATOM 836 N N . ILE A 1 104 ? 14.471 1.895 -9.760 1.00 85.06 104 ILE A N 1
ATOM 837 C CA . ILE A 1 104 ? 14.852 3.227 -9.250 1.00 85.06 104 ILE A CA 1
ATOM 838 C C . ILE A 1 104 ? 16.320 3.547 -9.564 1.00 85.06 104 ILE A C 1
ATOM 840 O O . ILE A 1 104 ? 16.644 4.640 -10.028 1.00 85.06 104 ILE A O 1
ATOM 844 N N . ALA A 1 105 ? 17.228 2.590 -9.364 1.00 84.81 105 ALA A N 1
ATOM 845 C CA . ALA A 1 105 ? 18.636 2.764 -9.709 1.00 84.81 105 ALA A CA 1
ATOM 846 C C . ALA A 1 105 ? 18.831 3.004 -11.218 1.00 84.81 105 ALA A C 1
ATOM 848 O O . ALA A 1 105 ? 19.648 3.836 -11.614 1.00 84.81 105 ALA A O 1
ATOM 849 N N . ALA A 1 106 ? 18.059 2.322 -12.071 1.00 89.06 106 ALA A N 1
ATOM 850 C CA . ALA A 1 106 ? 18.144 2.468 -13.523 1.00 89.06 106 ALA A CA 1
ATOM 851 C C . ALA A 1 106 ? 17.616 3.819 -14.049 1.00 89.06 106 ALA A C 1
ATOM 853 O O . ALA A 1 106 ? 18.049 4.264 -15.125 1.00 89.06 106 ALA A O 1
ATOM 854 N N . THR A 1 107 ? 16.717 4.475 -13.305 1.00 88.44 107 THR A N 1
ATOM 855 C CA . THR A 1 107 ? 16.177 5.812 -13.613 1.00 88.44 107 THR A CA 1
ATOM 856 C C . THR A 1 107 ? 16.939 6.952 -12.934 1.00 88.44 107 THR A C 1
ATOM 858 O O . THR A 1 107 ? 16.731 8.109 -13.293 1.00 88.44 107 THR A O 1
ATOM 861 N N . LEU A 1 108 ? 17.874 6.663 -12.020 1.00 82.88 108 LEU A N 1
ATOM 862 C CA . LEU A 1 108 ? 18.544 7.664 -11.177 1.00 82.88 108 LEU A CA 1
ATOM 863 C C . LEU A 1 108 ? 19.224 8.801 -11.960 1.00 82.88 108 LEU A C 1
ATOM 865 O O . LEU A 1 108 ? 19.198 9.947 -11.522 1.00 82.88 108 LEU A O 1
ATOM 869 N N . PHE A 1 109 ? 19.775 8.500 -13.138 1.00 82.75 109 PHE A N 1
ATOM 870 C CA . PHE A 1 109 ? 20.429 9.479 -14.020 1.00 82.75 109 PHE A CA 1
ATOM 871 C C . PHE A 1 109 ? 19.602 9.828 -15.272 1.00 82.75 109 PHE A C 1
ATOM 873 O O . PHE A 1 109 ? 20.136 10.372 -16.237 1.00 82.75 109 PHE A O 1
ATOM 880 N N . LYS A 1 110 ? 18.305 9.497 -15.285 1.00 89.25 110 LYS A N 1
ATOM 881 C CA . LYS A 1 110 ? 17.377 9.723 -16.405 1.00 89.25 110 LYS A CA 1
ATOM 882 C C . LYS A 1 110 ? 16.159 10.515 -15.910 1.00 89.25 110 LYS A C 1
ATOM 884 O O . LYS A 1 110 ? 15.105 9.922 -15.675 1.00 89.25 110 LYS A O 1
ATOM 889 N N . PRO A 1 111 ? 16.285 11.844 -15.736 1.00 82.50 111 PRO A N 1
ATOM 890 C CA . PRO A 1 111 ? 15.285 12.655 -15.041 1.00 82.50 111 PRO A CA 1
ATOM 891 C C . PRO A 1 111 ? 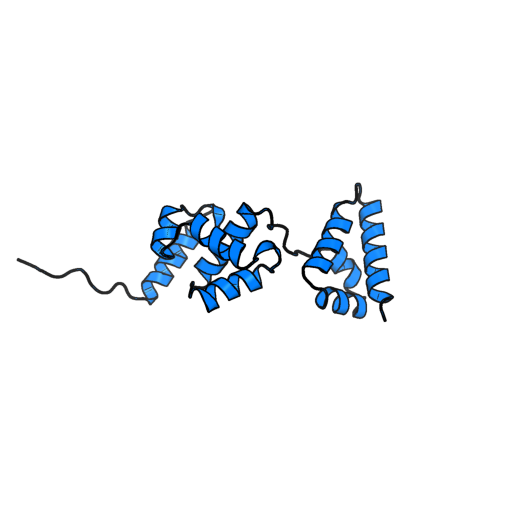13.892 12.577 -15.676 1.00 82.50 111 PRO A C 1
ATOM 893 O O . PRO A 1 111 ? 12.910 12.488 -14.953 1.00 82.50 111 PRO A O 1
ATOM 896 N N . GLN A 1 112 ? 13.794 12.511 -17.007 1.00 84.25 112 GLN A N 1
ATOM 897 C CA . GLN A 1 112 ? 12.502 12.363 -17.687 1.00 84.25 112 GLN A CA 1
ATOM 898 C C . GLN A 1 112 ? 11.823 11.017 -17.401 1.00 84.25 112 GLN A C 1
ATOM 900 O O . GLN A 1 112 ? 10.635 10.985 -17.107 1.00 84.25 112 GLN A O 1
ATOM 905 N N . ALA A 1 113 ? 12.573 9.910 -17.415 1.00 85.56 113 ALA A N 1
ATOM 906 C CA . ALA A 1 113 ? 12.017 8.598 -17.084 1.00 85.56 113 ALA A CA 1
ATOM 907 C C . ALA A 1 113 ? 11.544 8.534 -15.624 1.00 85.56 113 ALA A C 1
ATOM 909 O O . ALA A 1 113 ? 10.560 7.867 -15.316 1.00 85.56 113 ALA A O 1
ATOM 910 N N . ARG A 1 114 ? 12.239 9.242 -14.725 1.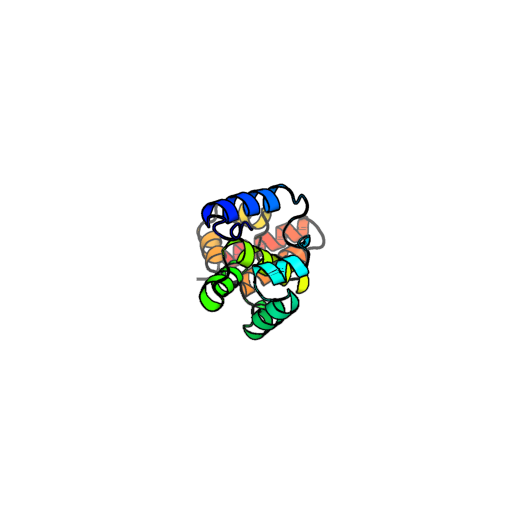00 82.38 114 ARG A N 1
ATOM 911 C CA . ARG A 1 114 ? 11.850 9.350 -13.320 1.00 82.38 114 ARG A CA 1
ATOM 912 C C . ARG A 1 114 ? 10.566 10.156 -13.135 1.00 82.38 114 ARG A C 1
ATOM 914 O O . ARG A 1 114 ? 9.681 9.676 -12.443 1.00 82.38 114 ARG A O 1
ATOM 921 N N . LEU A 1 115 ? 10.452 11.316 -13.783 1.00 82.38 115 LEU A N 1
ATOM 922 C CA . LEU A 1 115 ? 9.236 12.132 -13.727 1.00 82.38 115 LEU A CA 1
ATOM 923 C C . LEU A 1 115 ? 8.021 11.346 -14.223 1.00 82.38 115 LEU A C 1
ATOM 925 O O . LEU A 1 115 ? 7.028 11.269 -13.513 1.00 82.38 115 LEU A O 1
ATOM 929 N N . LYS A 1 116 ? 8.129 10.652 -15.361 1.00 86.50 116 LYS A N 1
ATOM 930 C CA . LYS A 1 116 ? 7.011 9.838 -15.857 1.00 86.50 116 LYS A CA 1
ATOM 931 C C . LYS A 1 116 ? 6.640 8.695 -14.925 1.00 86.50 116 LYS A C 1
ATOM 933 O O . LYS A 1 116 ? 5.465 8.431 -14.723 1.00 86.50 116 LYS A O 1
ATOM 938 N N . LEU A 1 117 ? 7.627 8.018 -14.339 1.00 84.56 117 LEU A N 1
ATOM 939 C CA . LEU A 1 117 ? 7.365 6.975 -13.347 1.00 84.56 117 LEU A CA 1
ATOM 940 C C . LEU A 1 117 ? 6.614 7.526 -12.123 1.00 84.56 117 LEU A C 1
ATOM 942 O O . LEU A 1 117 ? 5.744 6.843 -11.586 1.00 84.56 117 LEU A O 1
ATOM 946 N N . GLU A 1 118 ? 6.960 8.738 -11.687 1.00 79.94 118 GLU A N 1
ATOM 947 C CA . GLU A 1 118 ? 6.307 9.449 -10.581 1.00 79.94 118 GLU A CA 1
ATOM 948 C C . GLU A 1 118 ? 4.897 9.952 -10.959 1.00 79.94 118 GLU A C 1
ATOM 950 O O . GLU A 1 118 ? 4.027 10.004 -10.093 1.00 79.94 118 GLU A O 1
ATOM 955 N N . GLU A 1 119 ? 4.649 10.266 -12.234 1.00 83.06 119 GLU A N 1
ATOM 956 C CA . GLU A 1 119 ? 3.341 10.675 -12.776 1.00 83.06 119 GLU A CA 1
ATOM 957 C C . GLU A 1 119 ? 2.378 9.502 -13.031 1.00 83.06 119 GLU A C 1
ATOM 959 O O . GLU A 1 119 ? 1.167 9.714 -13.110 1.00 83.06 119 GLU A O 1
ATOM 964 N N . MET A 1 120 ? 2.893 8.276 -13.170 1.00 82.25 120 MET A N 1
ATOM 965 C CA . MET A 1 120 ? 2.076 7.085 -13.413 1.00 82.25 120 MET A CA 1
ATOM 966 C C . MET A 1 120 ? 1.118 6.799 -12.257 1.00 82.25 120 MET A C 1
ATOM 968 O O . MET A 1 120 ? 1.476 6.879 -11.080 1.00 82.25 120 MET A O 1
ATOM 972 N N . ASP A 1 121 ? -0.092 6.367 -12.605 1.00 79.50 121 ASP A N 1
ATOM 973 C CA . ASP A 1 121 ? -1.067 5.930 -11.616 1.00 79.50 121 ASP A CA 1
ATOM 974 C C . ASP A 1 121 ? -0.708 4.562 -11.000 1.00 79.50 121 ASP A C 1
ATOM 976 O O . ASP A 1 121 ? 0.208 3.843 -11.417 1.00 79.50 121 ASP A O 1
ATOM 980 N N . ALA A 1 122 ? -1.467 4.175 -9.976 1.00 67.06 122 ALA A N 1
ATOM 981 C CA . ALA A 1 122 ? -1.242 2.935 -9.246 1.00 67.06 122 ALA A CA 1
ATOM 982 C C . ALA A 1 122 ? -1.438 1.664 -10.095 1.00 67.06 122 ALA A C 1
ATOM 984 O O . ALA A 1 122 ? -0.859 0.623 -9.788 1.00 67.06 122 ALA A O 1
ATOM 985 N N . GLU A 1 123 ? -2.284 1.683 -11.124 1.00 71.50 123 GLU A N 1
ATOM 986 C CA . GLU A 1 123 ? -2.476 0.546 -12.030 1.00 71.50 123 GLU A CA 1
ATOM 987 C C . GLU A 1 123 ? -1.279 0.394 -12.968 1.00 71.50 123 GLU A C 1
ATOM 989 O O . GLU A 1 123 ? -0.710 -0.694 -13.083 1.00 71.50 123 GLU A O 1
ATOM 994 N N . GLN A 1 124 ? -0.834 1.504 -13.544 1.00 79.38 124 GLN A N 1
ATOM 995 C CA . GLN A 1 124 ? 0.337 1.585 -14.400 1.00 79.38 124 GLN A CA 1
ATOM 996 C C . GLN A 1 124 ? 1.607 1.152 -13.657 1.00 79.38 124 GLN A C 1
ATOM 998 O O . GLN A 1 124 ? 2.358 0.305 -14.149 1.00 79.38 124 GLN A O 1
ATOM 1003 N N . GLN A 1 125 ? 1.828 1.652 -12.439 1.00 80.50 125 GLN A N 1
ATOM 1004 C CA . GLN A 1 125 ? 2.968 1.237 -11.624 1.00 80.50 125 GLN A CA 1
ATOM 1005 C C . GLN A 1 125 ? 2.874 -0.249 -11.228 1.00 80.50 125 GLN A C 1
ATOM 1007 O O . GLN A 1 125 ? 3.874 -0.962 -11.317 1.00 80.50 125 GLN A O 1
ATOM 1012 N N . ARG A 1 126 ? 1.685 -0.771 -10.880 1.00 75.81 126 ARG A N 1
ATOM 1013 C CA . ARG A 1 126 ? 1.491 -2.213 -10.610 1.00 75.81 126 ARG A CA 1
ATOM 1014 C C . ARG A 1 126 ? 1.837 -3.076 -11.820 1.00 75.81 126 ARG A C 1
ATOM 1016 O O . ARG A 1 126 ? 2.473 -4.117 -11.657 1.00 75.81 126 ARG A O 1
ATOM 1023 N N . HIS A 1 127 ? 1.458 -2.648 -13.022 1.00 83.25 127 HIS A N 1
ATOM 1024 C CA . HIS A 1 127 ? 1.788 -3.362 -14.251 1.00 83.25 127 HIS A CA 1
ATOM 1025 C C . HIS A 1 127 ? 3.305 -3.434 -14.490 1.00 83.25 127 HIS A C 1
ATOM 1027 O O . HIS A 1 127 ? 3.824 -4.502 -14.831 1.00 83.25 127 HIS A O 1
ATOM 1033 N N . LEU A 1 128 ? 4.037 -2.337 -14.256 1.00 87.62 128 LEU A N 1
ATOM 1034 C CA . LEU A 1 128 ? 5.501 -2.327 -14.348 1.00 87.62 128 LEU A CA 1
ATOM 1035 C C . LEU A 1 128 ? 6.146 -3.290 -13.348 1.00 87.62 128 LEU A C 1
ATOM 1037 O O . LEU A 1 128 ? 7.011 -4.082 -13.725 1.00 87.62 128 LEU A O 1
ATOM 1041 N N . ILE A 1 129 ? 5.705 -3.248 -12.089 1.00 83.06 129 ILE A N 1
ATOM 1042 C CA . ILE A 1 129 ? 6.218 -4.117 -11.022 1.00 83.06 129 ILE A CA 1
ATOM 1043 C C . ILE A 1 129 ? 5.978 -5.585 -11.377 1.00 83.06 129 ILE A C 1
ATOM 1045 O O . ILE A 1 129 ? 6.924 -6.369 -11.410 1.00 83.06 129 ILE A O 1
ATOM 1049 N N . ALA A 1 130 ? 4.747 -5.941 -11.753 1.00 82.06 130 ALA A N 1
ATOM 1050 C CA . ALA A 1 130 ? 4.405 -7.300 -12.162 1.00 82.06 130 ALA A CA 1
ATOM 1051 C C . ALA A 1 130 ? 5.242 -7.774 -13.363 1.00 82.06 130 ALA A C 1
ATOM 1053 O O . ALA A 1 130 ? 5.701 -8.916 -13.398 1.00 82.06 130 ALA A O 1
ATOM 1054 N N . THR A 1 131 ? 5.494 -6.888 -14.332 1.00 88.62 131 THR A N 1
ATOM 1055 C CA . THR A 1 131 ? 6.353 -7.184 -15.487 1.00 88.62 131 THR A CA 1
ATOM 1056 C C . THR A 1 131 ? 7.788 -7.476 -15.058 1.00 88.62 131 THR A C 1
ATOM 1058 O O . THR A 1 131 ? 8.408 -8.406 -15.576 1.00 88.62 131 THR A O 1
ATOM 1061 N N . ILE A 1 132 ? 8.331 -6.718 -14.110 1.00 88.50 132 ILE A N 1
ATOM 1062 C CA . ILE A 1 132 ? 9.689 -6.906 -13.590 1.00 88.50 132 ILE A CA 1
ATOM 1063 C C . ILE A 1 132 ? 9.800 -8.199 -12.764 1.00 88.50 132 ILE A C 1
ATOM 1065 O O . ILE A 1 132 ? 10.773 -8.940 -12.920 1.00 88.50 132 ILE A O 1
ATOM 1069 N N . ASP A 1 133 ? 8.800 -8.505 -11.941 1.00 84.50 133 ASP A N 1
ATOM 1070 C CA . ASP A 1 133 ? 8.808 -9.663 -11.038 1.00 84.50 133 ASP A CA 1
ATOM 1071 C C . ASP A 1 133 ? 8.507 -10.987 -11.743 1.00 84.50 133 ASP A C 1
ATOM 1073 O O . ASP A 1 133 ? 8.998 -12.034 -11.329 1.00 84.50 133 ASP A O 1
ATOM 1077 N N . ALA A 1 134 ? 7.802 -10.959 -12.875 1.00 84.75 134 ALA A N 1
ATOM 1078 C CA . ALA A 1 134 ? 7.596 -12.138 -13.715 1.00 84.75 134 ALA A CA 1
ATOM 1079 C C . ALA A 1 134 ? 8.863 -12.580 -14.485 1.00 84.75 134 ALA A C 1
ATOM 1081 O O . ALA A 1 134 ? 8.767 -13.390 -15.414 1.00 84.75 134 ALA A O 1
ATOM 1082 N N . ALA A 1 135 ? 10.030 -11.979 -14.228 1.00 88.50 135 ALA A N 1
ATOM 1083 C CA . ALA A 1 135 ? 11.281 -12.360 -14.870 1.00 88.50 135 ALA A CA 1
ATOM 1084 C C . ALA A 1 135 ? 11.850 -13.626 -14.201 1.00 88.50 135 ALA A C 1
ATOM 1086 O O . ALA A 1 135 ? 12.056 -13.625 -12.990 1.00 88.50 135 ALA A O 1
ATOM 1087 N N . PRO A 1 136 ? 12.148 -14.695 -14.960 1.00 84.88 136 PRO A N 1
ATOM 1088 C CA . PRO A 1 136 ? 12.584 -15.969 -14.382 1.00 84.88 136 PRO A CA 1
ATOM 1089 C C . PRO A 1 136 ? 14.035 -15.942 -13.881 1.00 84.88 136 PRO A C 1
ATOM 1091 O O . PRO A 1 136 ? 14.430 -16.801 -13.097 1.00 84.88 136 PRO A O 1
ATOM 1094 N N . ASP A 1 137 ? 14.839 -14.976 -14.334 1.00 92.62 137 ASP A N 1
ATOM 1095 C CA . ASP A 1 137 ? 16.242 -14.834 -13.960 1.00 92.62 137 ASP A CA 1
ATOM 1096 C C . ASP A 1 137 ? 16.704 -13.364 -13.988 1.00 92.62 137 ASP A C 1
ATOM 1098 O O . ASP A 1 137 ? 16.020 -12.461 -14.484 1.00 92.62 137 ASP A O 1
ATOM 1102 N N . ALA A 1 138 ? 17.903 -13.122 -13.451 1.00 88.44 138 ALA A N 1
ATOM 1103 C CA . ALA A 1 138 ? 18.480 -11.786 -13.333 1.00 88.44 138 ALA A CA 1
ATOM 1104 C C . ALA A 1 138 ? 18.791 -11.124 -14.688 1.00 88.44 138 ALA A C 1
ATOM 1106 O O . ALA A 1 138 ? 18.750 -9.895 -14.789 1.00 88.44 138 ALA A O 1
ATOM 1107 N N . GLN A 1 139 ? 19.107 -11.902 -15.728 1.00 93.44 139 GLN A N 1
ATOM 1108 C CA . GLN A 1 139 ? 19.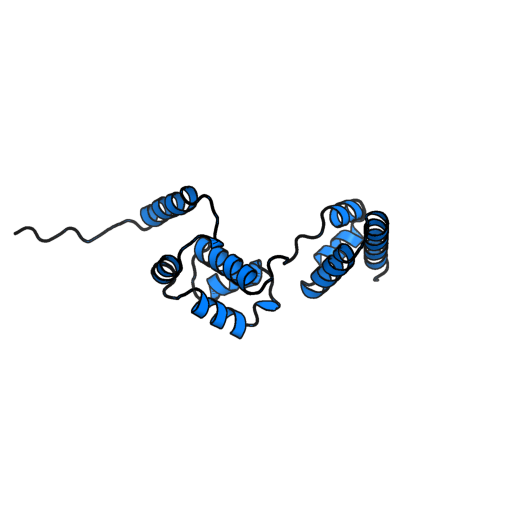390 -11.364 -17.059 1.00 93.44 139 GLN A CA 1
ATOM 1109 C C . GLN A 1 139 ? 18.104 -10.829 -17.692 1.00 93.44 139 GLN A C 1
ATOM 1111 O O . GLN A 1 139 ? 18.076 -9.695 -18.174 1.00 93.44 139 GLN A O 1
ATOM 1116 N N . GLN A 1 140 ? 17.025 -11.606 -17.627 1.00 93.44 140 GLN A N 1
ATOM 1117 C CA . GLN A 1 140 ? 15.711 -11.209 -18.120 1.00 93.44 140 GLN A CA 1
ATOM 1118 C C . GLN A 1 140 ? 15.134 -10.051 -17.309 1.00 93.44 140 GLN A C 1
ATOM 1120 O O . GLN A 1 140 ? 14.566 -9.129 -17.891 1.00 93.44 140 GLN A O 1
ATOM 1125 N N . ARG A 1 141 ? 15.348 -10.028 -15.988 1.00 95.06 141 ARG A N 1
ATOM 1126 C CA . ARG A 1 141 ? 14.937 -8.906 -15.135 1.00 95.06 141 ARG A CA 1
ATOM 1127 C C . ARG A 1 141 ? 15.604 -7.599 -15.565 1.00 95.06 141 ARG A C 1
ATOM 1129 O O . ARG A 1 141 ? 14.918 -6.604 -15.786 1.00 95.06 141 ARG A O 1
ATOM 1136 N N . ARG A 1 142 ? 16.928 -7.611 -15.768 1.00 93.88 142 ARG A N 1
ATOM 1137 C CA . ARG A 1 142 ? 17.684 -6.446 -16.268 1.00 93.88 142 ARG A CA 1
ATOM 1138 C C . ARG A 1 142 ? 17.198 -5.990 -17.642 1.00 93.88 142 ARG A C 1
ATOM 1140 O O . ARG A 1 142 ? 17.052 -4.790 -17.855 1.00 93.88 142 ARG A O 1
ATOM 1147 N N . ALA A 1 143 ? 16.929 -6.927 -18.552 1.00 93.88 143 ALA A N 1
ATOM 1148 C CA . ALA A 1 143 ? 16.414 -6.611 -19.883 1.00 93.88 143 ALA A CA 1
ATOM 1149 C C . ALA A 1 143 ? 15.030 -5.941 -19.823 1.00 93.88 143 ALA A C 1
ATOM 1151 O O . ALA A 1 143 ? 14.809 -4.938 -20.497 1.00 93.88 143 ALA A O 1
ATOM 1152 N N . ARG A 1 144 ? 14.122 -6.436 -18.969 1.00 96.31 144 ARG A N 1
ATOM 1153 C CA . ARG A 1 144 ? 12.798 -5.826 -18.762 1.00 96.31 144 ARG A CA 1
ATOM 1154 C C . ARG A 1 144 ? 12.895 -4.430 -18.155 1.00 96.31 144 ARG A C 1
ATOM 1156 O O . ARG A 1 144 ? 12.237 -3.523 -18.646 1.00 96.31 144 ARG A O 1
ATOM 1163 N N . ILE A 1 145 ? 13.756 -4.231 -17.155 1.00 94.38 145 ILE A N 1
ATOM 1164 C CA . ILE A 1 145 ? 14.011 -2.900 -16.579 1.00 94.38 145 ILE A CA 1
ATOM 1165 C C . ILE A 1 145 ? 14.538 -1.938 -17.650 1.00 94.38 145 ILE A C 1
ATOM 1167 O O . ILE A 1 145 ? 14.057 -0.813 -17.746 1.00 94.38 145 ILE A O 1
ATOM 1171 N N . ALA A 1 146 ? 15.487 -2.371 -18.485 1.00 94.44 146 ALA A N 1
ATOM 1172 C CA . ALA A 1 146 ? 16.012 -1.543 -19.568 1.00 94.44 146 ALA A CA 1
ATOM 1173 C C . ALA A 1 146 ? 14.920 -1.146 -20.578 1.00 94.44 146 ALA A C 1
ATOM 1175 O O . ALA A 1 146 ? 14.840 0.025 -20.944 1.00 94.44 146 ALA A O 1
ATOM 1176 N N . ALA A 1 147 ? 14.054 -2.089 -20.962 1.00 94.88 147 ALA A N 1
ATOM 1177 C CA . ALA A 1 147 ? 12.933 -1.835 -21.865 1.00 94.88 147 ALA A CA 1
ATOM 1178 C C . ALA A 1 147 ? 11.907 -0.859 -21.267 1.00 94.88 147 ALA A C 1
ATOM 1180 O O . ALA A 1 147 ? 11.495 0.080 -21.940 1.00 94.88 147 ALA A O 1
ATOM 1181 N N . ILE A 1 148 ? 11.552 -1.025 -19.988 1.00 94.50 148 ILE A N 1
ATOM 1182 C CA . ILE A 1 148 ? 10.651 -0.109 -19.272 1.00 94.50 148 ILE A CA 1
ATOM 1183 C C . ILE A 1 148 ? 11.237 1.302 -19.245 1.00 94.50 148 ILE A C 1
ATOM 1185 O O . ILE A 1 148 ? 10.557 2.266 -19.578 1.00 94.50 148 ILE A O 1
ATOM 1189 N N . VAL A 1 149 ? 12.516 1.436 -18.893 1.00 93.38 149 VAL A N 1
ATOM 1190 C CA . VAL A 1 149 ? 13.186 2.740 -18.870 1.00 93.38 149 VAL A CA 1
ATOM 1191 C C . VAL A 1 149 ? 13.201 3.387 -20.254 1.00 93.38 149 VAL A C 1
ATOM 1193 O O . VAL A 1 149 ? 13.028 4.597 -20.350 1.00 93.38 149 VAL A O 1
ATOM 1196 N N . GLN A 1 150 ? 13.390 2.606 -21.317 1.00 93.12 150 GLN A N 1
ATOM 1197 C CA . GLN A 1 150 ? 13.328 3.106 -22.687 1.00 93.12 150 GLN A CA 1
ATOM 1198 C C . GLN A 1 150 ? 11.912 3.568 -23.061 1.00 93.12 150 GLN A C 1
ATOM 1200 O O . GLN A 1 150 ? 11.751 4.684 -23.547 1.00 93.12 150 GLN A O 1
ATOM 1205 N N . GLN A 1 151 ? 10.883 2.789 -22.730 1.00 92.25 151 GLN A N 1
ATOM 1206 C CA . GLN A 1 151 ? 9.483 3.169 -22.943 1.00 92.25 151 GLN A CA 1
ATOM 1207 C C . GLN A 1 151 ? 9.116 4.469 -22.207 1.00 92.25 151 GLN A C 1
ATOM 1209 O O . GLN A 1 151 ? 8.429 5.327 -22.763 1.00 92.25 151 GLN A O 1
ATOM 1214 N N . LEU A 1 152 ? 9.616 4.643 -20.978 1.00 89.62 152 LEU A N 1
ATOM 1215 C CA . LEU A 1 152 ? 9.463 5.876 -20.201 1.00 89.62 152 LEU A CA 1
ATOM 1216 C C . LEU A 1 152 ? 10.208 7.068 -20.822 1.00 89.62 152 LEU A C 1
ATOM 1218 O O . LEU A 1 152 ? 9.893 8.209 -20.507 1.00 89.62 152 LEU A O 1
ATOM 1222 N N . LEU A 1 153 ? 11.189 6.864 -21.697 1.00 89.12 153 LEU A N 1
ATOM 1223 C CA . LEU A 1 153 ? 11.831 7.962 -22.427 1.00 89.12 153 LEU A CA 1
ATOM 1224 C C . LEU A 1 153 ? 11.094 8.293 -23.730 1.00 89.12 153 LEU A C 1
ATOM 1226 O O . LEU A 1 153 ? 11.004 9.462 -24.076 1.00 89.12 153 LEU A O 1
ATOM 1230 N N . GLU A 1 154 ? 10.526 7.297 -24.409 1.00 86.25 154 GLU A N 1
ATOM 1231 C CA . GLU A 1 154 ? 9.956 7.426 -25.763 1.00 86.25 154 GLU A CA 1
ATOM 1232 C C . GLU A 1 154 ? 8.527 7.995 -25.826 1.00 86.25 154 GLU A C 1
ATOM 1234 O O . GLU A 1 154 ? 8.045 8.333 -26.901 1.00 86.25 154 GLU A O 1
ATOM 1239 N N . THR A 1 155 ? 7.826 8.103 -24.699 1.00 66.81 155 THR A N 1
ATOM 1240 C CA . THR A 1 155 ? 6.461 8.666 -24.646 1.00 66.81 155 THR A CA 1
ATOM 1241 C C . THR A 1 155 ? 6.485 10.205 -24.694 1.00 66.81 155 THR A C 1
ATOM 1243 O O . THR A 1 155 ? 6.638 10.838 -23.655 1.00 66.81 155 THR A O 1
ATOM 1246 N N . GLU A 1 156 ? 6.400 10.824 -25.869 1.00 49.53 156 GLU A N 1
ATOM 1247 C CA . GLU A 1 156 ? 6.164 12.281 -25.994 1.00 49.53 156 GLU A CA 1
ATOM 1248 C C . GLU A 1 156 ? 4.694 12.664 -25.783 1.00 49.53 156 GLU A C 1
ATOM 1250 O O . GLU A 1 156 ? 3.808 11.910 -26.251 1.00 49.53 156 GLU A O 1
#